Protein AF-M2Y642-F1 (afdb_monomer_lite)

Structure (mmCIF, N/CA/C/O backbone):
data_AF-M2Y642-F1
#
_entry.id   AF-M2Y642-F1
#
loop_
_atom_site.group_PDB
_atom_site.id
_atom_site.type_symbol
_atom_site.label_atom_id
_atom_site.label_alt_id
_atom_site.label_comp_id
_atom_site.label_asym_id
_atom_site.label_entity_id
_atom_site.label_seq_id
_atom_site.pdbx_PDB_ins_code
_atom_site.Cartn_x
_atom_site.Cartn_y
_atom_site.Cartn_z
_atom_site.occupancy
_atom_site.B_iso_or_equiv
_atom_site.auth_seq_id
_atom_site.auth_comp_id
_atom_site.auth_asym_id
_atom_site.auth_atom_id
_atom_site.pdbx_PDB_model_num
ATOM 1 N N . MET A 1 1 ? 41.590 -3.093 19.635 1.00 44.12 1 MET A N 1
ATOM 2 C CA . MET A 1 1 ? 41.261 -2.629 18.269 1.00 44.12 1 MET A CA 1
ATOM 3 C C . MET A 1 1 ? 39.883 -3.156 17.906 1.00 44.12 1 MET A C 1
ATOM 5 O O . MET A 1 1 ? 39.667 -4.360 17.960 1.00 44.12 1 MET A O 1
ATOM 9 N N . ILE A 1 2 ? 38.935 -2.242 17.696 1.00 52.94 2 ILE A N 1
ATOM 10 C CA . ILE A 1 2 ? 37.510 -2.516 17.472 1.00 52.94 2 ILE A CA 1
ATOM 11 C C . ILE A 1 2 ? 37.320 -3.073 16.054 1.00 52.94 2 ILE A C 1
ATOM 13 O O . ILE A 1 2 ? 37.933 -2.596 15.103 1.00 52.94 2 ILE A O 1
ATOM 17 N N . ARG A 1 3 ? 36.496 -4.118 15.958 1.00 50.34 3 ARG A N 1
ATOM 18 C CA . ARG A 1 3 ? 36.150 -4.877 14.750 1.00 50.34 3 ARG A CA 1
ATOM 19 C C . ARG A 1 3 ? 35.548 -3.955 13.684 1.00 50.34 3 ARG A C 1
ATOM 21 O O . ARG A 1 3 ? 34.618 -3.212 13.979 1.00 50.34 3 ARG A O 1
ATOM 28 N N . GLY A 1 4 ? 36.072 -4.023 12.460 1.00 50.44 4 GLY A N 1
ATOM 29 C CA . GLY A 1 4 ? 35.519 -3.323 11.304 1.00 50.44 4 GLY A CA 1
ATOM 30 C C . GLY A 1 4 ? 34.122 -3.844 10.979 1.00 50.44 4 GLY A C 1
ATOM 31 O O . GLY A 1 4 ? 33.942 -5.035 10.726 1.00 50.44 4 GLY A O 1
ATOM 32 N N . ASN A 1 5 ? 33.135 -2.952 11.015 1.00 55.62 5 ASN A N 1
ATOM 33 C CA . ASN A 1 5 ? 31.780 -3.234 10.569 1.00 55.62 5 ASN A CA 1
ATOM 34 C C . ASN A 1 5 ? 31.786 -3.490 9.059 1.00 55.62 5 ASN A C 1
ATOM 36 O O . ASN A 1 5 ? 32.093 -2.603 8.266 1.00 55.62 5 ASN A O 1
ATOM 40 N N . VAL A 1 6 ? 31.389 -4.700 8.672 1.00 60.41 6 VAL A N 1
ATOM 41 C CA . VAL A 1 6 ? 31.009 -5.037 7.301 1.00 60.41 6 VAL A CA 1
ATOM 42 C C . VAL A 1 6 ? 29.641 -4.404 7.047 1.00 60.41 6 VAL A C 1
ATOM 44 O O . VAL A 1 6 ? 28.607 -5.043 7.227 1.00 60.41 6 VAL A O 1
ATOM 47 N N . THR A 1 7 ? 29.604 -3.136 6.640 1.00 53.09 7 THR A N 1
ATOM 48 C CA . THR A 1 7 ? 28.461 -2.653 5.861 1.00 53.09 7 THR A CA 1
ATOM 49 C C . THR A 1 7 ? 28.653 -3.210 4.464 1.00 53.09 7 THR A C 1
ATOM 51 O O . THR A 1 7 ? 29.345 -2.625 3.635 1.00 53.09 7 THR A O 1
ATOM 54 N N . LYS A 1 8 ? 28.109 -4.407 4.233 1.00 49.03 8 LYS A N 1
ATOM 55 C CA . LYS A 1 8 ? 27.943 -4.933 2.885 1.00 49.03 8 LYS A CA 1
ATOM 56 C C . LYS A 1 8 ? 27.010 -3.947 2.188 1.00 49.03 8 LYS A C 1
ATOM 58 O O . LYS A 1 8 ? 25.807 -3.978 2.434 1.00 49.03 8 LYS A O 1
ATOM 63 N N . SER A 1 9 ? 27.575 -3.016 1.423 1.00 55.88 9 SER A N 1
ATOM 64 C CA . SER A 1 9 ? 26.822 -2.234 0.453 1.00 55.88 9 SER A CA 1
ATOM 65 C C . SER A 1 9 ? 26.122 -3.268 -0.407 1.00 55.88 9 SER A C 1
ATOM 67 O O . SER A 1 9 ? 26.773 -4.051 -1.100 1.00 55.88 9 SER A O 1
ATOM 69 N N . VAL A 1 10 ? 24.813 -3.400 -0.220 1.00 57.72 10 VAL A N 1
ATOM 70 C CA . VAL A 1 10 ? 24.007 -4.208 -1.115 1.00 57.72 10 VAL A CA 1
ATOM 71 C C . VAL A 1 10 ? 24.064 -3.428 -2.416 1.00 57.72 10 VAL A C 1
ATOM 73 O O . VAL A 1 10 ? 23.397 -2.404 -2.534 1.00 57.72 10 VAL A O 1
ATOM 76 N N . ASP A 1 11 ? 24.940 -3.846 -3.329 1.00 56.41 11 ASP A N 1
ATOM 77 C CA . ASP A 1 11 ? 24.826 -3.503 -4.741 1.00 56.41 11 ASP A CA 1
ATOM 78 C C . ASP A 1 11 ? 23.487 -4.083 -5.178 1.00 56.41 11 ASP A C 1
ATOM 80 O O . ASP A 1 11 ? 23.389 -5.248 -5.568 1.00 56.41 11 ASP A O 1
ATOM 84 N N . VAL A 1 12 ? 22.423 -3.310 -4.957 1.00 56.44 12 VAL A N 1
ATOM 85 C CA . VAL A 1 12 ? 21.126 -3.636 -5.516 1.00 56.44 12 VAL A CA 1
ATOM 86 C C . VAL A 1 12 ? 21.282 -3.360 -7.001 1.00 56.44 12 VAL A C 1
ATOM 88 O O . VAL A 1 12 ? 21.595 -2.222 -7.352 1.00 56.44 12 VAL A O 1
ATOM 91 N N . PRO A 1 13 ? 21.130 -4.369 -7.869 1.00 54.03 13 PRO A N 1
ATOM 92 C CA . PRO A 1 13 ? 21.131 -4.130 -9.300 1.00 54.03 13 PRO A CA 1
ATOM 93 C C . PRO A 1 13 ? 20.117 -3.022 -9.603 1.00 54.03 13 PRO A C 1
ATOM 95 O O . PRO A 1 13 ? 18.992 -3.078 -9.103 1.00 54.03 13 PRO A O 1
ATOM 98 N N . ASP A 1 14 ? 20.497 -2.030 -10.411 1.00 55.75 14 ASP A N 1
ATOM 99 C CA . ASP A 1 14 ? 19.620 -0.910 -10.803 1.00 55.75 14 ASP A CA 1
ATOM 100 C C . ASP A 1 14 ? 18.284 -1.377 -11.431 1.00 55.75 14 ASP A C 1
ATOM 102 O O . ASP A 1 14 ? 17.324 -0.612 -11.517 1.00 55.75 14 ASP A O 1
ATOM 106 N N . ASP A 1 15 ? 18.199 -2.655 -11.813 1.00 56.56 15 ASP A N 1
ATOM 107 C CA . ASP A 1 15 ? 17.035 -3.314 -12.402 1.00 56.56 15 ASP A CA 1
ATOM 108 C C . ASP A 1 15 ? 16.093 -4.029 -11.417 1.00 56.56 15 ASP A C 1
ATOM 110 O O . ASP A 1 15 ? 15.069 -4.561 -11.858 1.00 56.56 15 ASP A O 1
ATOM 114 N N . ASP A 1 16 ? 16.368 -4.060 -10.108 1.00 58.62 16 ASP A N 1
ATOM 115 C CA . ASP A 1 16 ? 15.432 -4.686 -9.166 1.00 58.62 16 ASP A CA 1
ATOM 116 C C . ASP A 1 16 ? 14.121 -3.856 -9.109 1.00 58.62 16 ASP A C 1
ATOM 118 O O . ASP A 1 16 ? 14.131 -2.675 -8.742 1.00 58.62 16 ASP A O 1
ATOM 122 N N . PRO A 1 17 ? 12.947 -4.404 -9.490 1.00 56.41 17 PRO A N 1
ATOM 123 C CA . PRO A 1 17 ? 11.696 -3.640 -9.530 1.00 56.41 17 PRO A CA 1
ATOM 124 C C . PRO A 1 17 ? 11.321 -3.029 -8.173 1.00 56.41 17 PRO A C 1
ATOM 126 O O . PRO A 1 17 ? 10.568 -2.053 -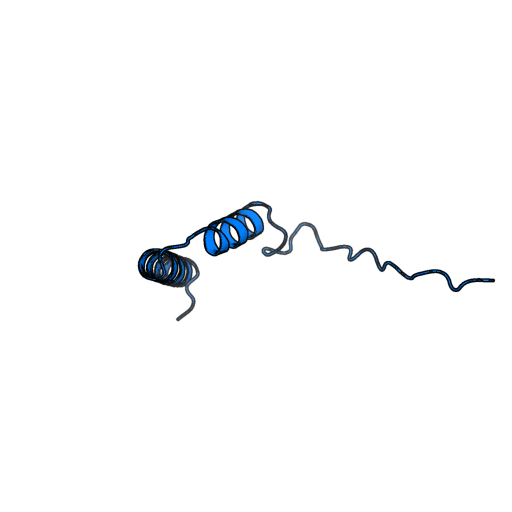8.112 1.00 56.41 17 PRO A O 1
ATOM 129 N N . MET A 1 18 ? 11.857 -3.595 -7.086 1.00 59.28 18 MET A N 1
ATOM 130 C CA . MET A 1 18 ? 11.643 -3.139 -5.716 1.00 59.28 18 MET A CA 1
ATOM 131 C C . MET A 1 18 ? 12.542 -1.968 -5.283 1.00 59.28 18 MET A C 1
ATOM 133 O O . MET A 1 18 ? 12.200 -1.302 -4.305 1.00 59.28 18 MET A O 1
ATOM 137 N N . THR A 1 19 ? 13.632 -1.659 -5.997 1.00 58.97 19 THR A N 1
ATOM 138 C CA . THR A 1 19 ? 14.434 -0.431 -5.788 1.00 58.97 19 THR A CA 1
ATOM 139 C C . THR A 1 19 ? 14.004 0.735 -6.656 1.00 58.97 19 THR A C 1
ATOM 141 O O . THR A 1 19 ? 14.454 1.862 -6.429 1.00 58.97 19 THR A O 1
ATOM 144 N N . LYS A 1 20 ? 13.084 0.512 -7.601 1.00 68.12 20 LYS A N 1
ATOM 145 C CA . LYS A 1 20 ? 12.472 1.599 -8.361 1.00 68.12 20 LYS A CA 1
ATOM 146 C C . LYS A 1 20 ? 11.815 2.559 -7.381 1.00 68.12 20 LYS A C 1
ATOM 148 O O . LYS A 1 20 ? 10.964 2.179 -6.576 1.00 68.12 20 LYS A O 1
ATOM 153 N N . ARG A 1 21 ? 12.235 3.820 -7.455 1.00 78.25 21 ARG A N 1
ATOM 154 C CA . ARG A 1 21 ? 11.761 4.921 -6.610 1.00 78.25 21 ARG A CA 1
ATOM 155 C C . ARG A 1 21 ? 10.232 4.934 -6.474 1.00 78.25 21 ARG A C 1
ATOM 157 O O . ARG A 1 21 ? 9.726 5.147 -5.379 1.00 78.25 21 ARG A O 1
ATOM 164 N N . GLU A 1 22 ? 9.525 4.627 -7.557 1.00 78.81 22 GLU A N 1
ATOM 165 C CA . GLU A 1 22 ? 8.063 4.528 -7.614 1.00 78.81 22 GLU A CA 1
ATOM 166 C C . GLU A 1 22 ? 7.490 3.469 -6.655 1.00 78.81 22 GLU A C 1
ATOM 168 O O . GLU A 1 22 ? 6.533 3.746 -5.934 1.00 78.81 22 GLU A O 1
ATOM 173 N N . THR A 1 23 ? 8.101 2.282 -6.570 1.00 84.19 23 THR A N 1
ATOM 174 C CA . THR A 1 23 ? 7.676 1.209 -5.655 1.00 84.19 23 THR A CA 1
ATOM 175 C C . THR A 1 23 ? 7.834 1.639 -4.198 1.00 84.19 23 THR A C 1
ATOM 177 O O . THR A 1 23 ? 6.938 1.435 -3.378 1.00 84.19 23 THR A O 1
ATOM 180 N N . LEU A 1 24 ? 8.955 2.285 -3.864 1.00 86.25 24 LEU A N 1
ATOM 181 C CA . LEU A 1 24 ? 9.204 2.789 -2.511 1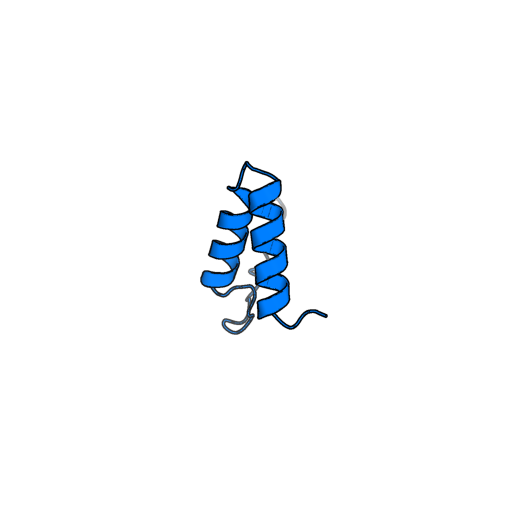.00 86.25 24 LEU A CA 1
ATOM 182 C C . LEU A 1 24 ? 8.263 3.941 -2.137 1.00 86.25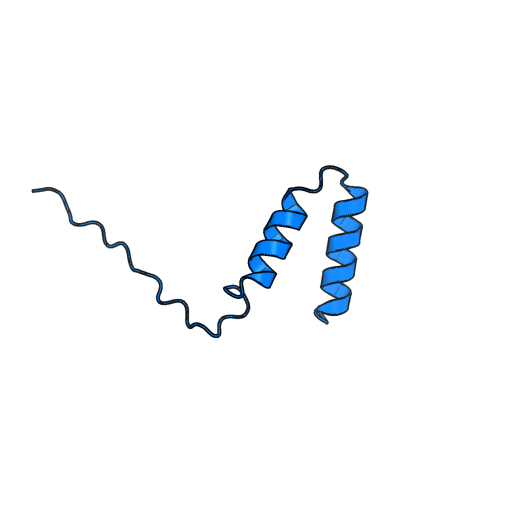 24 LEU A C 1
ATOM 184 O O . LEU A 1 24 ? 7.795 4.003 -0.997 1.00 86.25 24 LEU A O 1
ATOM 188 N N . GLU A 1 25 ? 7.972 4.845 -3.074 1.00 89.75 25 GLU A N 1
ATOM 189 C CA . GLU A 1 25 ? 7.005 5.929 -2.876 1.00 89.75 25 GLU A CA 1
ATOM 190 C C . GLU A 1 25 ? 5.588 5.380 -2.652 1.00 89.75 25 GLU A C 1
ATOM 192 O O . GLU A 1 25 ? 4.913 5.819 -1.718 1.00 89.75 25 GLU A O 1
ATOM 197 N N . LEU A 1 26 ? 5.175 4.354 -3.406 1.00 87.56 26 LEU A N 1
ATOM 198 C CA . LEU A 1 26 ? 3.894 3.672 -3.205 1.00 87.56 26 LEU A CA 1
ATOM 199 C C . LEU A 1 26 ? 3.799 3.025 -1.817 1.00 87.56 26 LEU A C 1
ATOM 201 O O . LEU A 1 26 ? 2.805 3.211 -1.114 1.00 87.56 26 LEU A O 1
ATOM 205 N N . VAL A 1 27 ? 4.837 2.295 -1.396 1.00 88.88 27 VAL A N 1
ATOM 206 C CA . VAL A 1 27 ? 4.873 1.654 -0.071 1.00 88.88 27 VAL A CA 1
ATOM 207 C C . VAL A 1 27 ? 4.798 2.701 1.041 1.00 88.88 27 VAL A C 1
ATOM 209 O O . VAL A 1 27 ? 4.046 2.530 2.000 1.00 88.88 27 VAL A O 1
ATOM 212 N N . ARG A 1 28 ? 5.527 3.816 0.920 1.00 91.31 28 ARG A N 1
ATOM 213 C CA 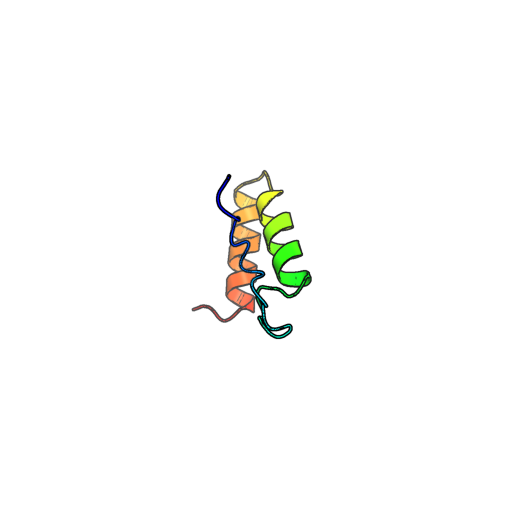. ARG A 1 28 ? 5.458 4.907 1.905 1.00 91.31 28 ARG A CA 1
ATOM 214 C C . ARG A 1 28 ? 4.066 5.525 1.973 1.00 91.31 28 ARG A C 1
ATOM 216 O O . ARG A 1 28 ? 3.546 5.685 3.074 1.00 91.31 28 ARG A O 1
ATOM 223 N N . ALA A 1 29 ? 3.459 5.830 0.826 1.00 91.88 29 ALA A N 1
ATOM 224 C CA . ALA A 1 29 ? 2.099 6.359 0.764 1.00 91.88 29 ALA A CA 1
ATOM 225 C C . ALA A 1 29 ? 1.073 5.378 1.356 1.00 91.88 29 ALA A C 1
ATOM 227 O O . ALA A 1 29 ? 0.150 5.792 2.044 1.00 91.88 29 ALA A O 1
ATOM 228 N N . TYR A 1 30 ? 1.257 4.071 1.169 1.00 94.06 30 TYR A N 1
ATOM 229 C CA . TYR A 1 30 ? 0.383 3.060 1.765 1.00 94.06 30 TYR A CA 1
ATOM 230 C C . TYR A 1 30 ? 0.374 3.115 3.302 1.00 94.06 30 TYR A C 1
ATOM 232 O O . TYR A 1 30 ? -0.687 3.041 3.923 1.00 94.06 30 TYR A O 1
ATOM 240 N N . PHE A 1 31 ? 1.543 3.287 3.925 1.00 94.25 31 PHE A N 1
ATOM 241 C CA . PHE A 1 31 ? 1.653 3.370 5.384 1.00 94.25 31 PHE A CA 1
ATOM 242 C C . PHE A 1 31 ? 1.239 4.727 5.971 1.00 94.25 31 PHE A C 1
ATOM 244 O O . PHE A 1 31 ? 1.025 4.808 7.180 1.00 94.25 31 PHE A O 1
ATOM 251 N N . THR A 1 32 ? 1.094 5.783 5.162 1.00 96.31 32 THR A N 1
ATOM 252 C CA . THR A 1 32 ? 0.584 7.082 5.641 1.00 96.31 32 THR A CA 1
ATOM 253 C C . THR A 1 32 ? -0.944 7.124 5.715 1.00 96.31 32 THR A C 1
ATOM 255 O O . THR A 1 32 ? -1.501 8.009 6.365 1.00 96.31 32 THR A O 1
ATOM 258 N N . ILE A 1 33 ? -1.636 6.164 5.092 1.00 96.56 33 ILE A N 1
ATOM 259 C CA . ILE A 1 33 ? -3.098 6.079 5.106 1.00 96.56 33 ILE A CA 1
ATOM 260 C C . ILE A 1 33 ? -3.580 5.617 6.487 1.00 96.56 33 ILE A C 1
ATOM 262 O O . ILE A 1 33 ? -3.389 4.468 6.897 1.00 96.56 33 ILE A O 1
ATOM 266 N N . THR A 1 34 ? -4.254 6.523 7.192 1.00 97.38 34 THR A N 1
ATOM 267 C CA . THR A 1 34 ? -4.814 6.283 8.528 1.00 97.38 34 THR A CA 1
ATOM 268 C C . THR A 1 34 ? -6.139 5.529 8.491 1.00 97.38 34 THR A C 1
ATOM 270 O O . THR A 1 34 ? -6.369 4.674 9.345 1.00 97.38 34 THR A O 1
ATOM 273 N N . ASP A 1 35 ? -7.000 5.807 7.507 1.00 97.88 35 ASP A N 1
ATOM 274 C CA . ASP A 1 35 ? -8.286 5.123 7.366 1.00 97.88 35 ASP A CA 1
ATOM 275 C C . ASP A 1 35 ? -8.073 3.675 6.876 1.00 97.88 35 ASP A C 1
ATOM 277 O O . ASP A 1 35 ? -7.603 3.465 5.750 1.00 97.88 35 ASP A O 1
ATOM 281 N N . PRO A 1 36 ? -8.434 2.656 7.681 1.00 95.94 36 PRO A N 1
ATOM 282 C CA . PRO A 1 36 ? -8.262 1.261 7.294 1.00 95.94 36 PRO A CA 1
ATOM 283 C C . PRO A 1 36 ? -9.022 0.898 6.010 1.00 95.94 36 PRO A C 1
ATOM 285 O O . PRO A 1 36 ? -8.504 0.119 5.214 1.00 95.94 36 PRO A O 1
ATOM 288 N N . LYS A 1 37 ? -10.194 1.496 5.752 1.00 97.12 37 LYS A N 1
ATOM 289 C CA . LYS A 1 37 ? -10.983 1.209 4.544 1.00 97.12 37 LYS A CA 1
ATOM 290 C C . LYS A 1 37 ? -10.273 1.689 3.283 1.00 97.12 37 LYS A C 1
ATOM 292 O O . LYS A 1 37 ? -10.262 0.987 2.275 1.00 97.12 37 LYS A O 1
ATOM 297 N N . VAL A 1 38 ? -9.669 2.874 3.345 1.00 96.75 38 VAL A N 1
ATOM 298 C CA . VAL A 1 38 ? -8.914 3.447 2.220 1.00 96.75 38 VAL A CA 1
ATOM 299 C C . VAL A 1 38 ? -7.668 2.609 1.946 1.00 96.75 38 VAL A C 1
ATOM 301 O O . VAL A 1 38 ? -7.365 2.302 0.793 1.00 96.75 38 VAL A O 1
ATOM 304 N N . ARG A 1 39 ? -6.977 2.169 3.001 1.00 96.56 39 ARG A N 1
ATOM 305 C CA . ARG A 1 39 ? -5.798 1.307 2.880 1.00 96.56 39 ARG A CA 1
ATOM 306 C C . ARG A 1 39 ? -6.131 -0.021 2.191 1.00 96.56 39 ARG A C 1
ATOM 308 O O . ARG A 1 39 ? -5.413 -0.434 1.281 1.00 96.56 39 ARG A O 1
ATOM 315 N N . ASP A 1 40 ? -7.244 -0.647 2.566 1.00 95.38 40 ASP A N 1
ATOM 316 C CA . ASP A 1 40 ? -7.696 -1.907 1.967 1.00 95.38 40 ASP A CA 1
ATOM 317 C C . ASP A 1 40 ? -8.071 -1.745 0.485 1.00 95.38 40 ASP A C 1
ATOM 319 O O . ASP A 1 40 ? -7.725 -2.594 -0.342 1.00 95.38 40 ASP A O 1
ATOM 323 N N . GLN A 1 41 ? -8.714 -0.631 0.117 1.00 95.81 41 GLN A N 1
ATOM 324 C CA . GLN A 1 41 ? -9.027 -0.317 -1.282 1.00 95.81 41 GLN A CA 1
ATOM 325 C C . GLN A 1 41 ? -7.765 -0.144 -2.132 1.00 95.81 41 GLN A C 1
ATOM 327 O O . GLN A 1 41 ? -7.673 -0.717 -3.220 1.00 95.81 41 GLN A O 1
ATOM 332 N N . VAL A 1 42 ? -6.773 0.594 -1.627 1.00 94.00 42 VAL A N 1
ATOM 333 C CA . VAL A 1 42 ? -5.489 0.795 -2.316 1.00 94.00 42 VAL A CA 1
ATOM 334 C C . VAL A 1 42 ? -4.755 -0.535 -2.500 1.00 94.00 42 VAL A C 1
ATOM 336 O O . VAL A 1 42 ? -4.264 -0.814 -3.595 1.00 94.00 42 VAL A O 1
ATOM 339 N N . LEU A 1 43 ? -4.736 -1.394 -1.474 1.00 92.50 43 LEU A N 1
ATOM 340 C CA . LEU A 1 43 ? -4.138 -2.728 -1.574 1.00 92.50 43 LEU A CA 1
ATOM 341 C C . LEU A 1 43 ? -4.852 -3.598 -2.614 1.00 92.50 43 LEU A C 1
ATOM 343 O O . LEU A 1 43 ? -4.200 -4.253 -3.427 1.00 92.50 43 LEU A O 1
ATOM 347 N N . SER A 1 44 ? -6.187 -3.610 -2.597 1.00 94.56 44 SER A N 1
ATOM 348 C CA . SER A 1 44 ? -6.987 -4.368 -3.563 1.00 94.56 44 SER A CA 1
ATOM 349 C C . SER A 1 44 ? -6.720 -3.908 -4.996 1.00 94.56 44 SER A C 1
ATOM 351 O O . SER A 1 44 ? -6.584 -4.738 -5.894 1.00 94.56 44 SER A O 1
ATOM 353 N N . MET A 1 45 ? -6.612 -2.596 -5.212 1.00 93.44 45 MET A N 1
ATOM 354 C CA . MET A 1 45 ? -6.295 -2.024 -6.518 1.00 93.44 45 MET A CA 1
ATOM 355 C C . MET A 1 45 ? -4.887 -2.415 -6.978 1.00 93.44 45 ME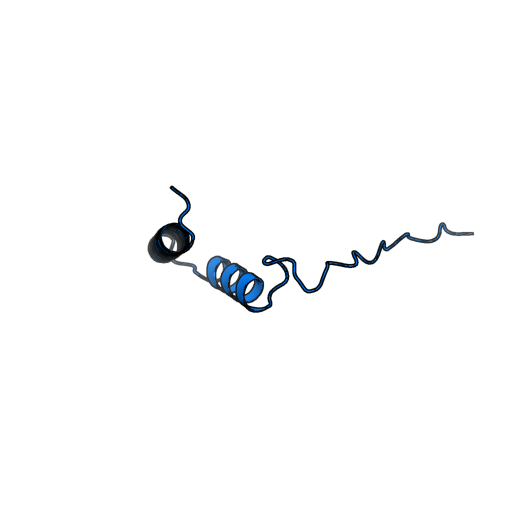T A C 1
ATOM 357 O O . MET A 1 45 ? -4.722 -2.883 -8.101 1.00 93.44 45 MET A O 1
ATOM 361 N N . ALA A 1 46 ? -3.878 -2.290 -6.111 1.00 90.75 46 ALA A N 1
ATOM 362 C CA . ALA A 1 46 ? -2.504 -2.672 -6.436 1.00 90.75 46 ALA A CA 1
ATOM 363 C C . ALA A 1 46 ? -2.389 -4.160 -6.815 1.00 90.75 46 ALA A C 1
ATOM 365 O O . ALA A 1 46 ? -1.705 -4.498 -7.780 1.00 90.75 46 ALA A O 1
ATOM 366 N N . LYS A 1 47 ? -3.114 -5.046 -6.116 1.00 88.38 47 LYS A N 1
ATOM 367 C CA . LYS A 1 47 ? -3.199 -6.477 -6.462 1.00 88.38 47 LYS A CA 1
ATOM 368 C C . LYS A 1 47 ? -3.813 -6.705 -7.845 1.00 88.38 47 LYS A C 1
ATOM 370 O O . LYS A 1 47 ? -3.267 -7.481 -8.625 1.00 88.38 47 LYS A O 1
ATOM 375 N N . ALA A 1 48 ? -4.902 -5.998 -8.159 1.00 92.44 48 ALA A N 1
ATOM 376 C CA . ALA A 1 48 ? -5.562 -6.086 -9.461 1.00 92.44 48 ALA A CA 1
ATOM 377 C C . ALA A 1 48 ? -4.650 -5.622 -10.611 1.00 92.44 48 ALA A C 1
ATOM 379 O O . ALA A 1 48 ? -4.643 -6.241 -11.672 1.00 92.44 48 ALA A O 1
ATOM 380 N N . LEU A 1 49 ? -3.850 -4.573 -10.389 1.00 86.00 49 LEU A N 1
ATOM 381 C CA . LEU A 1 49 ? -2.887 -4.056 -11.368 1.00 86.00 49 LEU A CA 1
ATOM 382 C C . LEU A 1 49 ? -1.658 -4.963 -11.529 1.00 86.00 49 LEU A C 1
ATOM 384 O O . LEU A 1 49 ? -1.162 -5.131 -12.639 1.00 86.00 49 LEU A O 1
ATOM 388 N N . GLY A 1 50 ? -1.173 -5.560 -10.437 1.00 83.25 50 GLY A N 1
ATOM 389 C CA . GLY A 1 50 ? 0.010 -6.426 -10.435 1.00 83.25 50 GLY A CA 1
ATOM 390 C C . GLY A 1 50 ? -0.226 -7.839 -10.974 1.00 83.25 50 GLY A C 1
ATOM 391 O O . GLY A 1 50 ? 0.711 -8.632 -11.015 1.00 83.25 50 GLY A O 1
ATOM 392 N N . GLY A 1 51 ? -1.462 -8.190 -11.347 1.00 68.88 51 GLY A N 1
ATOM 393 C CA . GLY A 1 51 ? -1.804 -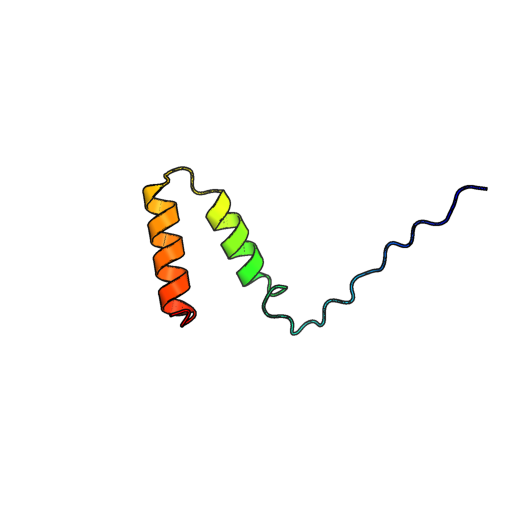9.531 -11.832 1.00 68.88 51 GLY A CA 1
ATOM 394 C C . GLY A 1 51 ? -1.647 -10.638 -10.782 1.00 68.88 51 GLY A C 1
ATOM 395 O O . GLY A 1 51 ? -1.662 -11.819 -11.134 1.00 68.88 51 GLY A O 1
ATOM 396 N N . ALA A 1 52 ? -1.499 -10.276 -9.503 1.00 59.59 52 ALA A N 1
ATOM 397 C CA . ALA A 1 52 ? -1.457 -11.223 -8.400 1.00 59.59 52 ALA A CA 1
ATOM 398 C C . ALA A 1 52 ? -2.871 -11.790 -8.196 1.00 59.59 52 ALA A C 1
ATOM 400 O O . ALA A 1 52 ? -3.720 -11.138 -7.586 1.00 59.59 52 ALA A O 1
ATOM 401 N N . LYS A 1 53 ? -3.127 -12.965 -8.785 1.00 51.19 53 LYS A N 1
ATOM 402 C CA . LYS A 1 53 ? -4.321 -13.780 -8.514 1.00 51.19 53 LYS A CA 1
ATOM 403 C C . LYS A 1 53 ? -4.345 -14.256 -7.068 1.00 51.19 53 LYS A C 1
ATOM 405 O O . LYS A 1 53 ? -3.272 -14.662 -6.571 1.00 51.19 53 LYS A O 1
#

Foldseek 3Di:
DDDDDPPPPPPPPPPDPCPPPVNVVLVVVLVVDPDPVVSVVSVVVVCVVVVPD

Sequence (53 aa):
MIRGNVTKSVDVPDDDPMTKRETLELVRAYFTITDPKVRDQVLSMAKALGGAK

Organism: NCBI:txid1244869

pLDDT: mean 76.15, std 18.37, range [44.12, 97.88]

Secondary structure (DSSP, 8-state):
-PPPP--------TT-TTTSHHHHHHHHHHHH---HHHHHHHHHHHHHHTT--

Radius of gyration: 17.03 Å; chains: 1; bounding box: 52×21×31 Å